Protein AF-A0A2P5LZT5-F1 (afdb_monomer_lite)

Radius of gyration: 10.79 Å; chains: 1; bounding box: 21×21×28 Å

pLDDT: mean 95.37, std 3.76, range [74.38, 98.06]

Sequence (51 aa):
GAPGAALDDAGLIACGAGALRLLRVQRAGKGEMGIEEFLRGRKLTRGVALA

Foldseek 3Di:
DPAQFDQAFQAWGDHPDHTDRQQWDADVPGDIDGSVVVCVVPTRHGGDGDD

Structure (mmCIF, N/CA/C/O backbone):
data_AF-A0A2P5LZT5-F1
#
_entry.id   AF-A0A2P5LZT5-F1
#
loop_
_atom_site.group_PDB
_atom_site.id
_atom_site.type_symbol
_atom_site.label_atom_id
_atom_site.label_alt_id
_atom_site.label_comp_id
_atom_site.label_asym_id
_atom_site.label_entity_id
_atom_site.label_seq_id
_atom_site.pdbx_PDB_ins_code
_atom_site.Cartn_x
_atom_site.Cartn_y
_atom_site.Cartn_z
_atom_site.occupancy
_atom_site.B_iso_or_equiv
_atom_site.auth_seq_id
_atom_site.auth_comp_id
_atom_site.auth_asym_id
_atom_site.auth_atom_id
_atom_site.pdbx_PDB_model_num
ATOM 1 N N . GLY A 1 1 ? 2.919 -4.223 -12.872 1.00 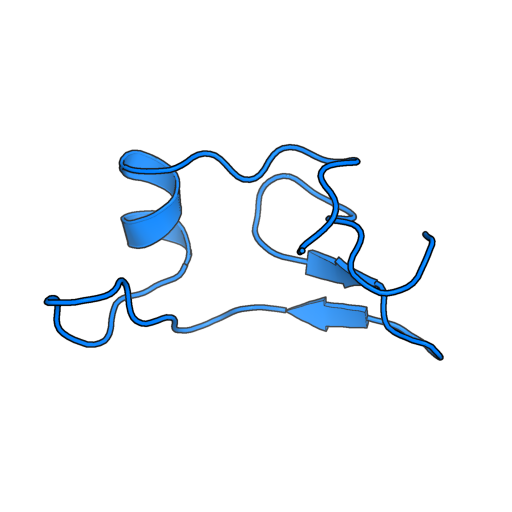85.06 1 GLY A N 1
ATOM 2 C CA . GLY A 1 1 ? 3.606 -3.053 -12.288 1.00 85.06 1 GLY A CA 1
ATOM 3 C C . GLY A 1 1 ? 4.822 -3.533 -11.528 1.00 85.06 1 GLY A C 1
ATOM 4 O O . GLY A 1 1 ? 4.963 -4.741 -11.382 1.00 85.06 1 GLY A O 1
ATOM 5 N N . ALA A 1 2 ? 5.685 -2.629 -11.063 1.00 94.81 2 ALA A N 1
ATOM 6 C CA . ALA A 1 2 ? 6.770 -3.014 -10.159 1.00 94.81 2 ALA A CA 1
ATOM 7 C C . ALA A 1 2 ? 6.191 -3.585 -8.846 1.00 94.81 2 ALA A C 1
ATOM 9 O O . ALA A 1 2 ? 5.114 -3.137 -8.442 1.00 94.81 2 ALA A O 1
ATOM 10 N N . PRO A 1 3 ? 6.852 -4.549 -8.181 1.00 96.81 3 PRO A N 1
ATOM 11 C CA . PRO A 1 3 ? 6.403 -5.052 -6.886 1.00 96.81 3 PRO A CA 1
ATOM 12 C C . PRO A 1 3 ? 6.161 -3.910 -5.892 1.00 96.81 3 PRO A C 1
ATOM 14 O O . PRO A 1 3 ? 6.963 -2.984 -5.800 1.00 96.81 3 PRO A O 1
ATOM 17 N N . GLY A 1 4 ? 5.031 -3.955 -5.189 1.00 96.62 4 GLY A N 1
ATOM 18 C CA . GLY A 1 4 ? 4.593 -2.896 -4.278 1.00 96.62 4 GLY A CA 1
ATOM 19 C C . GLY A 1 4 ? 3.832 -1.748 -4.948 1.00 96.62 4 GLY A C 1
ATOM 20 O O . GLY A 1 4 ? 3.300 -0.901 -4.238 1.00 96.62 4 GLY A O 1
ATOM 21 N N . ALA A 1 5 ? 3.718 -1.701 -6.279 1.00 97.25 5 ALA A N 1
ATOM 22 C CA . ALA A 1 5 ? 2.938 -0.667 -6.959 1.00 97.25 5 ALA A CA 1
ATOM 23 C C . ALA A 1 5 ? 1.428 -0.952 -6.906 1.00 97.25 5 ALA A C 1
ATOM 25 O O . ALA A 1 5 ? 0.982 -2.048 -7.256 1.00 97.25 5 ALA A O 1
ATOM 26 N N . ALA A 1 6 ? 0.634 0.063 -6.570 1.00 97.38 6 ALA A N 1
ATOM 27 C CA . ALA A 1 6 ? -0.811 0.052 -6.750 1.00 97.38 6 ALA A CA 1
ATOM 28 C C . ALA A 1 6 ? -1.156 0.013 -8.249 1.00 97.38 6 ALA A C 1
ATOM 30 O O . ALA A 1 6 ? -0.753 0.879 -9.031 1.00 97.38 6 ALA A O 1
ATOM 31 N N . LEU A 1 7 ? -1.886 -1.016 -8.664 1.00 97.56 7 LEU A N 1
ATOM 32 C CA . LEU A 1 7 ? -2.322 -1.244 -10.039 1.00 97.56 7 LEU A CA 1
ATOM 33 C C . LEU A 1 7 ? -3.650 -0.550 -10.357 1.00 97.56 7 LEU A C 1
ATOM 35 O O . LEU A 1 7 ? -3.897 -0.245 -11.525 1.00 97.56 7 LEU A O 1
ATOM 39 N N . ASP A 1 8 ? -4.457 -0.276 -9.333 1.00 97.50 8 ASP A N 1
ATOM 40 C CA . ASP A 1 8 ? -5.708 0.476 -9.390 1.00 97.50 8 ASP A CA 1
ATOM 41 C C . ASP A 1 8 ? -5.911 1.318 -8.117 1.00 97.50 8 ASP A C 1
ATOM 43 O O . ASP A 1 8 ? -5.108 1.259 -7.183 1.00 97.50 8 ASP A O 1
ATOM 47 N N . ASP A 1 9 ? -7.010 2.074 -8.086 1.00 97.00 9 ASP A N 1
ATOM 48 C CA . ASP A 1 9 ? -7.394 2.930 -6.956 1.00 97.00 9 ASP A CA 1
ATOM 49 C C . ASP A 1 9 ? -8.220 2.180 -5.889 1.00 97.00 9 ASP A C 1
ATOM 51 O O . ASP A 1 9 ? -8.784 2.787 -4.980 1.00 97.00 9 ASP A O 1
ATOM 55 N N . ALA A 1 10 ? -8.317 0.851 -6.007 1.00 96.81 10 ALA A N 1
ATOM 56 C CA . ALA A 1 10 ? -9.161 -0.023 -5.194 1.00 96.81 10 ALA A CA 1
ATOM 57 C C . ALA A 1 10 ? -8.343 -1.079 -4.422 1.00 96.81 10 ALA A C 1
ATOM 59 O O . ALA A 1 10 ? -8.877 -2.095 -3.970 1.00 96.81 10 ALA A O 1
ATOM 60 N N . GLY A 1 11 ? -7.029 -0.880 -4.287 1.00 96.44 11 GLY A N 1
ATOM 61 C CA . GLY A 1 11 ? -6.160 -1.744 -3.485 1.00 96.44 11 GLY A CA 1
ATOM 62 C C . GLY A 1 11 ? -5.671 -3.016 -4.184 1.00 96.44 11 GLY A C 1
ATOM 63 O O . GLY A 1 11 ? -5.430 -4.016 -3.506 1.00 96.44 11 GLY A O 1
ATOM 64 N N . LEU A 1 12 ? -5.529 -3.016 -5.514 1.00 98.00 12 LEU A N 1
ATOM 65 C CA . LEU A 1 12 ? -4.800 -4.065 -6.233 1.00 98.00 12 LEU A CA 1
ATOM 66 C C . LEU A 1 12 ? -3.311 -3.738 -6.227 1.00 98.00 12 LEU A C 1
ATOM 68 O O . LEU A 1 12 ? -2.912 -2.703 -6.751 1.00 98.00 12 LEU A O 1
ATOM 72 N N . ILE A 1 13 ? -2.480 -4.616 -5.679 1.00 97.94 13 ILE A N 1
ATOM 73 C CA . ILE A 1 13 ? -1.041 -4.383 -5.528 1.00 97.94 13 ILE A CA 1
ATOM 74 C C . ILE A 1 13 ? -0.268 -5.380 -6.379 1.00 97.94 13 ILE A C 1
ATOM 76 O O . ILE A 1 13 ? -0.510 -6.583 -6.304 1.00 97.94 13 ILE A O 1
ATOM 80 N N . ALA A 1 14 ? 0.681 -4.887 -7.172 1.00 98.00 14 ALA A N 1
ATOM 81 C CA . ALA A 1 14 ? 1.610 -5.730 -7.908 1.00 98.00 14 ALA A CA 1
ATOM 82 C C . ALA A 1 14 ? 2.560 -6.467 -6.960 1.00 98.00 14 ALA A C 1
ATOM 84 O O . ALA A 1 14 ? 3.125 -5.877 -6.037 1.00 98.00 14 ALA A O 1
ATOM 85 N N . CYS A 1 15 ? 2.793 -7.743 -7.241 1.00 96.44 15 CYS A N 1
ATOM 86 C CA . CYS A 1 15 ? 3.774 -8.566 -6.542 1.00 96.44 15 CYS A CA 1
ATOM 87 C C . CYS A 1 15 ? 4.938 -8.920 -7.481 1.00 96.44 15 CYS A C 1
ATOM 89 O O . CYS A 1 15 ? 4.945 -8.526 -8.646 1.00 96.44 15 CYS A O 1
ATOM 91 N N . GLY A 1 16 ? 5.922 -9.681 -6.983 1.00 93.75 16 GLY A N 1
ATOM 92 C CA . GLY A 1 16 ? 6.991 -10.244 -7.826 1.00 93.75 16 GLY A CA 1
ATOM 93 C C . GLY A 1 16 ? 6.451 -11.106 -8.975 1.00 93.75 16 GLY A C 1
ATOM 94 O O . GLY A 1 16 ? 6.997 -11.088 -10.073 1.00 93.75 16 GLY A O 1
ATOM 95 N N . ALA A 1 17 ? 5.330 -11.790 -8.741 1.00 95.75 17 ALA A N 1
ATOM 96 C CA . ALA A 1 17 ? 4.517 -12.435 -9.760 1.00 95.75 17 ALA A CA 1
ATOM 97 C C . ALA A 1 17 ? 3.035 -12.214 -9.432 1.00 95.75 17 ALA A C 1
ATOM 99 O O . ALA A 1 17 ? 2.620 -12.376 -8.284 1.00 95.75 17 ALA A O 1
ATOM 100 N N . GLY A 1 18 ? 2.238 -11.837 -10.432 1.00 96.62 18 GLY A N 1
ATOM 101 C CA . GLY A 1 18 ? 0.815 -11.554 -10.244 1.00 96.62 18 GLY A CA 1
ATOM 102 C C . GL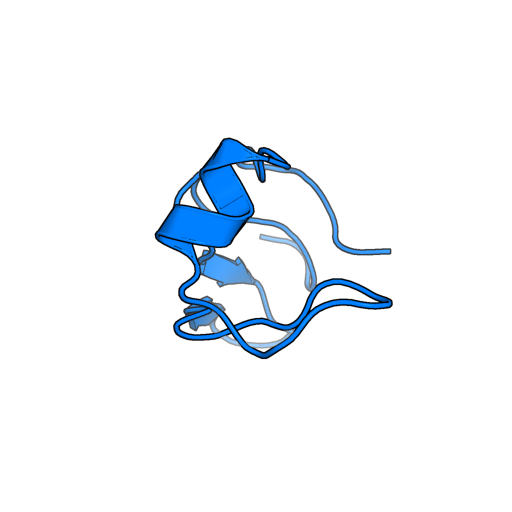Y A 1 18 ? 0.539 -10.313 -9.386 1.00 96.62 18 GLY A C 1
ATOM 103 O O . GLY A 1 18 ? 1.310 -9.348 -9.371 1.00 96.62 18 GLY A O 1
ATOM 104 N N . ALA A 1 19 ? -0.606 -10.325 -8.707 1.00 98.06 19 ALA A N 1
ATOM 105 C CA . ALA A 1 19 ? -1.079 -9.231 -7.870 1.00 98.06 19 ALA A CA 1
ATOM 106 C C . ALA A 1 19 ? -1.960 -9.753 -6.730 1.00 98.06 19 ALA A C 1
ATOM 108 O O . ALA A 1 19 ? -2.583 -10.808 -6.859 1.00 98.06 19 ALA A O 1
ATOM 109 N N . LEU A 1 20 ? -2.053 -8.982 -5.648 1.00 97.00 20 LEU A N 1
ATOM 110 C CA . LEU A 1 20 ? -2.965 -9.240 -4.534 1.00 97.00 20 LEU A CA 1
ATOM 111 C C . LEU A 1 20 ? -4.010 -8.133 -4.406 1.00 97.00 20 LEU A C 1
ATOM 113 O O . LEU A 1 20 ? -3.725 -6.962 -4.654 1.00 97.00 20 LEU A O 1
ATOM 117 N N . ARG A 1 21 ? -5.226 -8.515 -4.011 1.00 97.62 21 ARG A N 1
ATOM 118 C CA . ARG A 1 21 ? -6.316 -7.592 -3.683 1.00 97.62 21 ARG A CA 1
ATOM 119 C C . ARG A 1 21 ? -6.385 -7.434 -2.173 1.00 97.62 21 ARG A C 1
ATOM 121 O O . ARG A 1 21 ? -6.634 -8.404 -1.460 1.00 97.62 21 ARG A O 1
ATOM 128 N N . LEU A 1 22 ? -6.217 -6.209 -1.692 1.00 97.06 22 LEU A N 1
ATOM 129 C CA . LEU A 1 22 ? -6.481 -5.890 -0.296 1.00 97.06 22 LEU A CA 1
ATOM 130 C C . LEU A 1 22 ? -7.992 -5.943 -0.052 1.00 97.06 22 LEU A C 1
ATOM 132 O O . LEU A 1 22 ? -8.744 -5.210 -0.685 1.00 97.06 22 LEU A O 1
ATOM 136 N N . LEU A 1 23 ? -8.431 -6.818 0.851 1.00 97.31 23 LEU A N 1
ATOM 137 C CA . LEU A 1 23 ? -9.834 -6.903 1.277 1.00 97.31 23 LEU A CA 1
ATOM 138 C C . LEU A 1 23 ? -10.030 -6.209 2.624 1.00 97.31 23 LEU A C 1
ATOM 140 O O . LEU A 1 23 ? -10.939 -5.396 2.795 1.00 97.31 23 LEU A O 1
ATOM 144 N N . ARG A 1 24 ? -9.133 -6.509 3.569 1.00 97.25 24 ARG A N 1
ATOM 145 C CA . ARG A 1 24 ? -9.111 -5.952 4.920 1.00 97.25 24 ARG A CA 1
ATOM 146 C C . ARG A 1 24 ? -7.710 -5.451 5.236 1.00 97.25 24 ARG A C 1
ATOM 148 O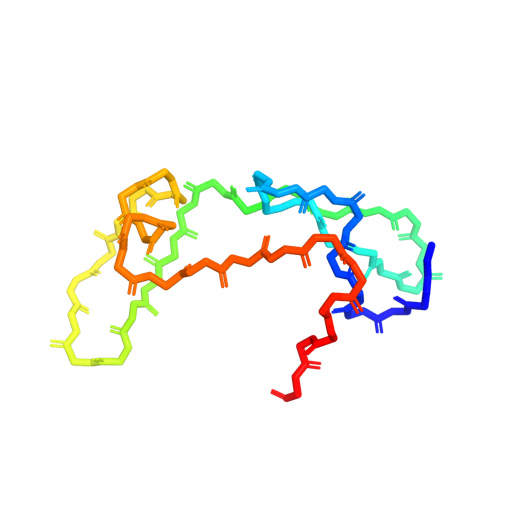 O . ARG A 1 24 ? -6.721 -6.042 4.808 1.00 97.25 24 ARG A O 1
ATOM 155 N N . VAL A 1 25 ? -7.641 -4.333 5.943 1.00 96.12 25 VAL A N 1
ATOM 156 C CA . VAL A 1 25 ? -6.401 -3.657 6.323 1.00 96.12 25 VAL A CA 1
ATOM 157 C C . VAL A 1 25 ? -6.527 -3.124 7.741 1.00 96.12 25 VAL A C 1
ATOM 159 O O . VAL A 1 25 ? -7.626 -2.924 8.253 1.00 96.12 25 VAL A O 1
ATOM 162 N N . GLN A 1 26 ? -5.396 -2.847 8.376 1.00 96.19 26 GLN A N 1
ATOM 163 C CA . GLN A 1 26 ? -5.362 -2.205 9.680 1.00 96.19 26 GLN A CA 1
ATOM 164 C C . GLN A 1 26 ? -4.488 -0.959 9.598 1.00 96.19 26 GLN A C 1
ATOM 166 O O . GLN A 1 26 ? -3.299 -1.030 9.290 1.00 96.19 26 GLN A O 1
ATOM 171 N N . ARG A 1 27 ? -5.069 0.204 9.897 1.00 92.81 27 ARG A N 1
ATOM 172 C CA . ARG A 1 27 ? -4.278 1.423 10.072 1.00 92.81 27 ARG A C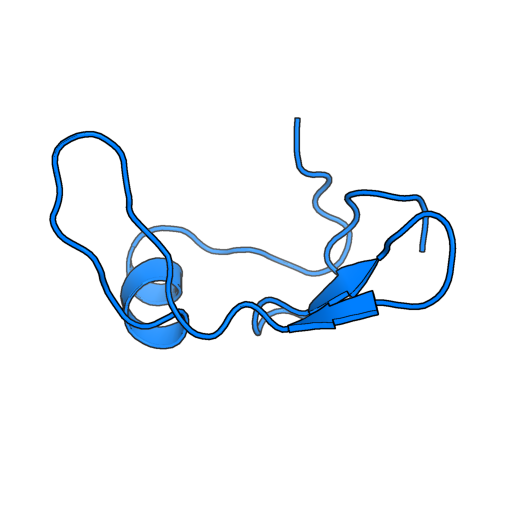A 1
ATOM 173 C C . ARG A 1 27 ? -3.650 1.416 11.463 1.00 92.81 27 ARG A C 1
ATOM 175 O O . ARG A 1 27 ? -4.314 1.044 12.427 1.00 92.81 27 ARG A O 1
ATOM 182 N N . ALA A 1 28 ? -2.401 1.868 11.578 1.00 93.88 28 ALA A N 1
ATOM 183 C CA . ALA A 1 28 ? -1.717 1.976 12.866 1.00 93.88 28 ALA A CA 1
ATOM 184 C C . ALA A 1 28 ? -2.596 2.706 13.906 1.00 93.88 28 ALA A C 1
ATOM 186 O O . ALA A 1 28 ? -3.143 3.777 13.625 1.00 93.88 28 ALA A O 1
ATOM 187 N N . GLY A 1 29 ? -2.770 2.093 15.081 1.00 95.56 29 GLY A N 1
ATOM 188 C CA . GLY A 1 29 ? -3.625 2.609 16.159 1.00 95.56 29 GLY A CA 1
ATOM 189 C C . GLY A 1 29 ? -5.140 2.479 15.932 1.00 95.56 29 GLY A C 1
ATOM 190 O O . GLY A 1 29 ? -5.917 3.061 16.687 1.00 95.56 29 GLY A O 1
ATOM 191 N N . LYS A 1 30 ? -5.590 1.757 14.898 1.00 94.06 30 LYS A N 1
ATOM 192 C CA . LYS A 1 30 ? -7.006 1.465 14.619 1.00 94.06 30 LYS A CA 1
ATOM 193 C C . LYS A 1 30 ? -7.254 -0.044 14.560 1.00 94.06 30 LYS A C 1
ATOM 195 O O . LYS A 1 30 ? -6.314 -0.835 14.475 1.00 94.06 30 LYS A O 1
ATOM 200 N N . GLY A 1 31 ? -8.529 -0.426 14.623 1.00 96.81 31 GLY A N 1
ATOM 201 C CA . GLY A 1 31 ? -8.962 -1.796 14.358 1.00 96.81 31 GLY A CA 1
ATOM 202 C C . GLY A 1 31 ? -8.840 -2.170 12.879 1.00 96.81 31 GLY A C 1
ATOM 203 O O . GLY A 1 31 ? -8.553 -1.324 12.026 1.00 96.81 31 GLY A O 1
ATOM 204 N N . GLU A 1 32 ? -9.058 -3.450 12.593 1.00 97.31 32 GLU A N 1
ATOM 205 C CA . GLU A 1 32 ? -9.207 -3.961 11.230 1.00 97.31 32 GLU A CA 1
ATOM 206 C C . GLU A 1 32 ? -10.428 -3.323 10.547 1.00 97.31 32 GLU A C 1
ATOM 208 O O . GLU A 1 32 ? -11.487 -3.182 11.157 1.00 97.31 32 GLU A O 1
ATOM 213 N N . MET A 1 33 ? -10.285 -2.958 9.275 1.00 97.75 33 MET A N 1
ATOM 214 C CA . MET A 1 33 ? -11.325 -2.323 8.465 1.00 97.75 33 MET A CA 1
ATOM 215 C C . MET A 1 33 ? -11.274 -2.807 7.015 1.00 97.75 33 MET A C 1
ATOM 217 O O . MET A 1 33 ? -10.266 -3.353 6.562 1.00 97.75 33 MET A O 1
ATOM 221 N N . GLY A 1 34 ? -12.363 -2.602 6.274 1.00 97.94 34 GLY A N 1
ATOM 222 C CA . GLY A 1 34 ? -12.396 -2.880 4.838 1.00 97.94 34 GLY A CA 1
ATOM 223 C C . GLY A 1 34 ? -11.512 -1.912 4.044 1.00 97.94 34 GLY A C 1
ATOM 224 O O . GLY A 1 34 ? -11.301 -0.768 4.454 1.00 97.94 34 GLY A O 1
ATOM 225 N N . ILE A 1 35 ? -11.022 -2.348 2.879 1.00 97.31 35 ILE A N 1
ATOM 226 C CA . ILE A 1 35 ? -10.200 -1.495 2.005 1.00 97.31 35 ILE A CA 1
ATOM 227 C C . ILE A 1 35 ? -10.929 -0.205 1.601 1.00 97.31 35 ILE A C 1
ATOM 229 O O . ILE A 1 35 ? -10.334 0.867 1.610 1.00 97.31 35 ILE A O 1
ATOM 233 N N . GLU A 1 36 ? -12.232 -0.272 1.330 1.00 96.69 36 GLU A N 1
ATOM 234 C CA . GLU A 1 36 ? -13.035 0.897 0.954 1.00 96.69 36 GLU A CA 1
ATOM 235 C C . GLU A 1 36 ? -13.095 1.945 2.071 1.00 96.69 36 GLU A C 1
ATOM 237 O O . GLU A 1 36 ? -12.999 3.142 1.805 1.00 96.69 36 GLU A O 1
ATOM 242 N N . GLU A 1 37 ? -13.214 1.510 3.330 1.00 96.56 37 GLU A N 1
ATOM 243 C CA . GLU A 1 37 ? -13.204 2.402 4.492 1.00 96.56 37 GLU A CA 1
ATOM 244 C C . GLU A 1 37 ? -11.837 3.071 4.651 1.00 96.56 37 GLU A C 1
ATOM 246 O O . GLU A 1 37 ? -11.748 4.290 4.815 1.00 96.56 37 GLU A O 1
ATOM 251 N N . PHE A 1 38 ? -10.764 2.290 4.525 1.00 96.00 38 PHE A N 1
ATOM 252 C CA . PHE A 1 38 ? -9.403 2.807 4.564 1.00 96.00 38 PHE A CA 1
ATOM 253 C C . PHE A 1 38 ? -9.159 3.874 3.485 1.00 96.00 38 PHE A C 1
ATOM 255 O O . PHE A 1 38 ? -8.599 4.935 3.780 1.00 96.00 38 PHE A O 1
ATOM 262 N N . LEU A 1 39 ? -9.635 3.634 2.257 1.00 95.81 39 LEU A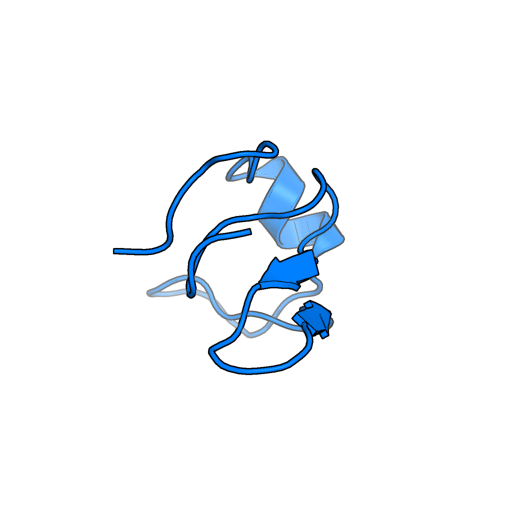 N 1
ATOM 263 C CA . LEU A 1 39 ? -9.441 4.523 1.108 1.00 95.81 39 LEU A CA 1
ATOM 264 C C . LEU A 1 39 ? -10.149 5.88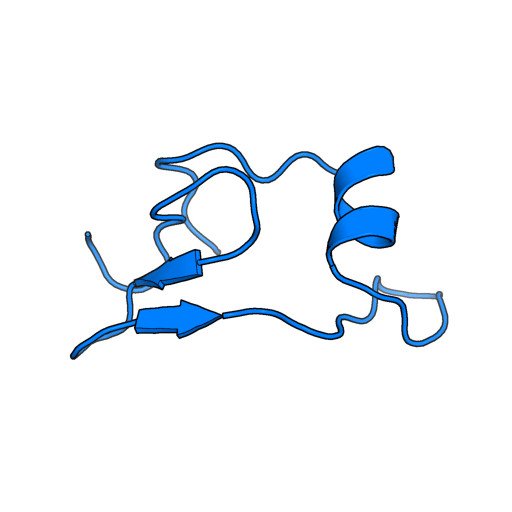0 1.248 1.00 95.81 39 LEU A C 1
ATOM 266 O O . LEU A 1 39 ? -9.708 6.858 0.641 1.00 95.81 39 LEU A O 1
ATOM 270 N N . ARG A 1 40 ? -11.186 5.982 2.093 1.00 95.00 40 ARG A N 1
ATOM 271 C CA . ARG A 1 40 ? -11.827 7.270 2.428 1.00 95.00 40 ARG A CA 1
ATOM 272 C C . ARG A 1 40 ? -10.891 8.195 3.202 1.00 95.00 40 ARG A C 1
ATOM 274 O O . ARG A 1 40 ? -10.937 9.406 3.009 1.00 95.00 40 ARG A O 1
ATOM 281 N N . GLY A 1 41 ? -10.058 7.632 4.080 1.00 92.56 41 GLY A N 1
ATOM 282 C CA . GLY A 1 41 ? -9.113 8.390 4.905 1.00 92.56 41 GLY A CA 1
ATOM 283 C C . GLY A 1 41 ? -7.725 8.532 4.281 1.00 92.56 41 GLY A C 1
ATOM 284 O O . GLY A 1 41 ? -7.036 9.520 4.529 1.00 92.56 41 GLY A O 1
ATOM 285 N N . ARG A 1 42 ? -7.301 7.557 3.472 1.00 92.00 42 ARG A N 1
ATOM 286 C CA . ARG A 1 42 ? -6.011 7.565 2.776 1.00 92.00 42 ARG A CA 1
ATOM 287 C C . ARG A 1 42 ? -6.172 6.995 1.375 1.00 92.00 42 ARG A C 1
ATOM 289 O O . ARG A 1 42 ? -6.289 5.787 1.207 1.00 92.00 42 ARG A O 1
ATOM 296 N N . LYS A 1 43 ? -6.107 7.865 0.368 1.00 93.25 43 LYS A N 1
ATOM 297 C CA . LYS A 1 43 ? -6.150 7.438 -1.032 1.00 93.25 43 LYS A CA 1
ATOM 298 C C . LYS A 1 43 ? -4.923 6.598 -1.376 1.00 93.25 43 LYS A C 1
ATOM 300 O O . LYS A 1 43 ? -3.800 6.960 -1.026 1.00 93.25 43 LYS A O 1
ATOM 305 N N . LEU A 1 44 ? -5.153 5.511 -2.101 1.00 94.50 44 LEU A N 1
ATOM 306 C CA . LEU A 1 44 ? -4.116 4.719 -2.742 1.00 94.50 44 LEU A CA 1
ATOM 307 C C . LEU A 1 44 ? -4.341 4.810 -4.248 1.00 94.50 44 LEU A C 1
ATOM 309 O O . LEU A 1 44 ? -5.101 4.030 -4.800 1.00 94.50 44 LEU A O 1
ATOM 313 N N . THR A 1 45 ? -3.751 5.814 -4.888 1.00 96.12 45 THR A N 1
ATOM 314 C CA . THR A 1 45 ? -3.899 6.008 -6.333 1.00 96.12 45 THR A CA 1
ATOM 315 C C . THR A 1 45 ? -2.968 5.079 -7.098 1.00 96.12 45 THR A C 1
ATOM 317 O O . THR A 1 45 ? -1.849 4.800 -6.656 1.00 96.12 45 THR A O 1
ATOM 320 N N . ARG A 1 46 ? -3.388 4.658 -8.287 1.00 96.81 46 ARG A N 1
ATOM 321 C CA . ARG A 1 46 ? -2.584 3.878 -9.223 1.00 96.81 46 ARG A CA 1
ATOM 322 C C . ARG A 1 46 ? -1.195 4.494 -9.399 1.00 96.81 46 ARG A C 1
ATOM 324 O O . ARG A 1 46 ? -1.048 5.697 -9.596 1.00 96.81 46 ARG A O 1
ATOM 331 N N . GLY A 1 47 ? -0.174 3.645 -9.346 1.00 94.88 47 GLY A N 1
ATOM 332 C CA . GLY A 1 47 ? 1.231 4.031 -9.460 1.00 94.88 47 GLY A CA 1
ATOM 333 C C . GLY A 1 47 ? 1.919 4.352 -8.132 1.00 94.88 47 GLY A C 1
ATOM 334 O O . GLY A 1 47 ? 3.146 4.364 -8.101 1.00 94.88 47 GLY A O 1
ATOM 335 N N . VAL A 1 48 ? 1.182 4.544 -7.030 1.00 95.38 48 VAL A N 1
ATOM 336 C CA . VAL A 1 48 ? 1.791 4.676 -5.695 1.00 95.38 48 VAL A CA 1
ATOM 337 C C . VAL A 1 48 ? 2.500 3.375 -5.327 1.00 95.38 48 VAL A C 1
ATOM 339 O O . VAL A 1 48 ? 1.912 2.299 -5.420 1.00 95.38 48 VAL A O 1
ATOM 342 N N . ALA A 1 49 ? 3.754 3.480 -4.892 1.00 94.38 49 ALA A N 1
ATOM 343 C CA . ALA A 1 49 ? 4.510 2.361 -4.348 1.00 94.38 49 ALA A CA 1
ATOM 344 C C . ALA A 1 49 ? 4.331 2.288 -2.827 1.00 94.38 49 ALA A C 1
ATOM 346 O O . ALA A 1 49 ? 4.400 3.304 -2.132 1.00 94.38 49 ALA A O 1
ATOM 347 N N . LEU A 1 50 ? 4.101 1.081 -2.315 1.00 89.88 50 LEU A N 1
ATOM 348 C CA . LEU A 1 50 ? 4.200 0.791 -0.890 1.00 89.88 50 LEU A CA 1
ATOM 349 C C . LEU A 1 50 ? 5.689 0.818 -0.507 1.00 89.88 50 LEU A C 1
ATOM 351 O O . LEU A 1 50 ? 6.483 0.108 -1.122 1.00 89.88 50 LEU A O 1
ATOM 355 N N . ALA A 1 51 ? 6.045 1.672 0.455 1.00 74.38 51 ALA A N 1
ATOM 356 C CA . ALA A 1 51 ? 7.383 1.778 1.037 1.00 74.38 51 ALA A CA 1
ATOM 357 C C . ALA A 1 51 ? 7.435 1.059 2.386 1.00 74.38 51 ALA A C 1
ATOM 359 O O . ALA A 1 51 ? 6.407 1.121 3.107 1.00 74.38 51 ALA A O 1
#

Secondary structure (DSSP, 8-state):
--TTBBSSTTSEEE-SSSEEE--EEE-TTS-EEEHHHHHHHS---TTPBP-